Protein AF-A0A9C9XBB9-F1 (afdb_monomer_lite)

Structure (mmCIF, N/CA/C/O backbone):
data_AF-A0A9C9XBB9-F1
#
_entry.id   AF-A0A9C9XBB9-F1
#
loop_
_atom_site.group_PDB
_atom_site.id
_atom_site.type_symbol
_atom_site.label_atom_id
_atom_site.label_alt_id
_atom_site.label_comp_id
_atom_site.label_asym_id
_atom_site.label_entity_id
_atom_site.label_seq_id
_atom_site.pdbx_PDB_ins_code
_atom_site.Cartn_x
_atom_site.Cartn_y
_atom_site.Cartn_z
_atom_site.occupancy
_atom_site.B_iso_or_equiv
_atom_site.auth_seq_id
_atom_site.auth_comp_id
_atom_site.auth_asym_id
_atom_site.auth_atom_id
_atom_site.pdbx_PDB_model_num
ATOM 1 N N . MET A 1 1 ? -7.066 -5.776 14.784 1.00 94.12 1 MET A N 1
ATOM 2 C CA . MET A 1 1 ? -6.363 -4.875 13.849 1.00 94.12 1 MET A CA 1
ATOM 3 C C . MET A 1 1 ? -5.362 -5.717 13.072 1.00 94.12 1 MET A C 1
ATOM 5 O O . MET A 1 1 ? -4.701 -6.536 13.699 1.00 94.12 1 MET A O 1
ATOM 9 N N . ARG A 1 2 ? -5.331 -5.618 11.739 1.00 97.94 2 ARG A N 1
ATOM 10 C CA . ARG A 1 2 ? -4.443 -6.398 10.857 1.00 97.94 2 ARG A CA 1
ATOM 11 C C . ARG A 1 2 ? -3.637 -5.459 9.971 1.00 97.94 2 ARG A C 1
ATOM 13 O O . ARG A 1 2 ? -4.153 -4.420 9.570 1.00 97.94 2 ARG A O 1
ATOM 20 N N . PHE A 1 3 ? -2.414 -5.864 9.655 1.00 97.44 3 PHE A N 1
ATOM 21 C CA . PHE A 1 3 ? -1.482 -5.099 8.837 1.00 97.44 3 PHE A CA 1
ATOM 22 C C . PHE A 1 3 ? -0.939 -5.978 7.716 1.00 97.44 3 PHE A C 1
ATOM 24 O O . PHE A 1 3 ? -0.646 -7.150 7.950 1.00 97.44 3 PHE A O 1
ATOM 31 N N . ALA A 1 4 ? -0.780 -5.409 6.525 1.00 97.00 4 ALA A N 1
ATOM 32 C CA . ALA A 1 4 ? -0.074 -6.049 5.422 1.00 97.00 4 ALA A CA 1
ATOM 33 C C . ALA A 1 4 ? 0.738 -5.002 4.657 1.00 97.00 4 ALA A C 1
ATOM 35 O O . ALA A 1 4 ? 0.199 -3.979 4.247 1.00 97.00 4 ALA A O 1
ATOM 36 N N . SER A 1 5 ? 2.031 -5.243 4.455 1.00 96.06 5 SER A N 1
ATOM 37 C CA . SER A 1 5 ? 2.842 -4.401 3.574 1.00 96.06 5 SER A CA 1
ATOM 38 C C . SER A 1 5 ? 2.768 -4.952 2.153 1.00 96.06 5 SER A C 1
ATOM 40 O O . SER A 1 5 ? 3.135 -6.101 1.915 1.00 96.06 5 SER A O 1
ATOM 42 N N . LEU A 1 6 ? 2.313 -4.132 1.204 1.00 96.19 6 LEU A N 1
ATOM 43 C CA . LEU A 1 6 ? 2.387 -4.442 -0.229 1.00 96.19 6 LEU A CA 1
ATOM 44 C C . LEU A 1 6 ? 3.799 -4.190 -0.787 1.00 96.19 6 LEU A C 1
ATOM 46 O O . LEU A 1 6 ? 4.147 -4.671 -1.869 1.00 96.19 6 LEU A O 1
ATOM 50 N N . GLY A 1 7 ? 4.625 -3.458 -0.039 1.00 95.50 7 GLY A N 1
ATOM 51 C CA . GLY A 1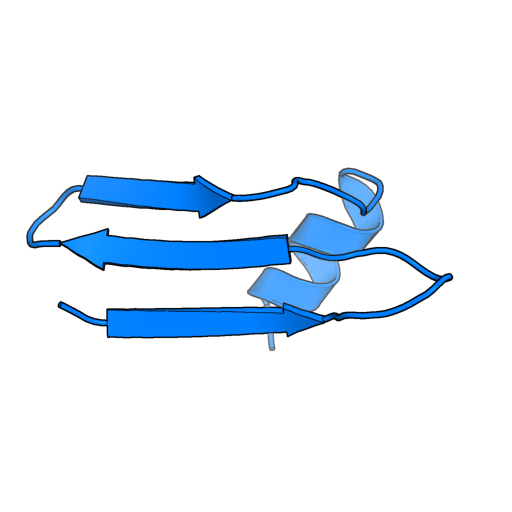 7 ? 6.042 -3.237 -0.290 1.00 95.50 7 GLY A CA 1
ATOM 52 C C . GLY A 1 7 ? 6.561 -1.995 0.433 1.00 95.50 7 GLY A C 1
ATOM 53 O O . GLY A 1 7 ? 5.785 -1.196 0.964 1.00 95.50 7 GLY A O 1
ATOM 54 N N . SER A 1 8 ? 7.883 -1.844 0.446 1.00 94.44 8 SER A N 1
ATOM 55 C CA . SER A 1 8 ? 8.591 -0.684 0.986 1.00 94.44 8 SER A CA 1
ATOM 56 C C . SER A 1 8 ? 9.883 -0.418 0.201 1.00 94.44 8 SER A C 1
ATOM 58 O O . SER A 1 8 ? 10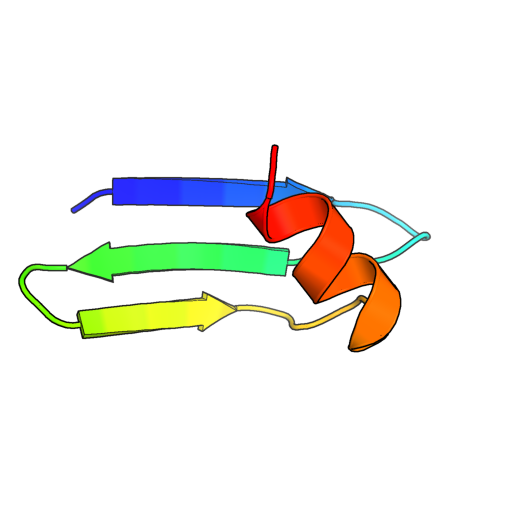.443 -1.321 -0.427 1.00 94.44 8 SER A O 1
ATOM 60 N N . GLY A 1 9 ? 10.366 0.828 0.244 1.00 92.38 9 GLY A N 1
ATOM 61 C CA . GLY A 1 9 ? 11.630 1.257 -0.363 1.00 92.38 9 GLY A CA 1
ATOM 62 C C . GLY A 1 9 ? 11.461 2.186 -1.568 1.00 92.38 9 GLY A C 1
ATOM 63 O O . GLY A 1 9 ? 10.373 2.672 -1.861 1.00 92.38 9 GLY A O 1
ATOM 64 N N . SER A 1 10 ? 12.559 2.428 -2.289 1.00 91.31 10 SER A N 1
ATOM 65 C CA . SER A 1 10 ? 12.627 3.402 -3.395 1.00 91.31 10 SER A CA 1
ATOM 66 C C . SER A 1 10 ? 11.736 3.077 -4.597 1.00 91.31 10 SER A C 1
ATOM 68 O O . SER A 1 10 ? 11.510 3.934 -5.443 1.00 91.31 10 SER A O 1
ATOM 70 N N . LYS A 1 11 ? 11.230 1.843 -4.679 1.00 88.50 11 LYS A N 1
ATOM 71 C CA . LYS A 1 11 ? 10.319 1.383 -5.737 1.00 88.50 11 LYS A CA 1
ATOM 72 C C . LYS A 1 11 ? 8.838 1.566 -5.380 1.00 88.50 11 LYS A C 1
ATOM 74 O O . LYS A 1 11 ? 7.994 1.125 -6.150 1.00 88.50 11 LYS A O 1
ATOM 79 N N . GLY A 1 12 ? 8.540 2.152 -4.219 1.00 94.56 12 GLY A N 1
ATOM 80 C CA . GLY A 1 12 ? 7.187 2.376 -3.718 1.00 94.56 12 GLY A CA 1
ATOM 81 C C . GLY A 1 12 ? 6.947 1.727 -2.356 1.00 94.56 12 GLY A C 1
ATOM 82 O O . GLY A 1 12 ? 7.508 0.676 -2.023 1.00 94.56 12 GLY A O 1
ATOM 83 N N . ASN A 1 13 ? 6.094 2.368 -1.565 1.00 97.19 13 ASN A N 1
ATOM 84 C CA . ASN A 1 13 ? 5.639 1.916 -0.259 1.00 97.19 13 ASN A CA 1
ATOM 85 C C . ASN A 1 13 ? 4.111 1.895 -0.208 1.00 97.19 13 ASN A C 1
ATOM 87 O O . ASN A 1 13 ? 3.455 2.854 -0.588 1.00 97.19 13 ASN A O 1
ATOM 91 N N . ALA A 1 14 ? 3.532 0.804 0.287 1.00 97.88 14 ALA A N 1
ATOM 92 C CA . ALA A 1 14 ? 2.113 0.783 0.618 1.00 97.88 14 ALA A CA 1
ATOM 93 C C . ALA A 1 14 ? 1.845 -0.210 1.746 1.00 97.88 14 ALA A C 1
ATOM 95 O O . ALA A 1 14 ? 2.277 -1.365 1.688 1.00 97.88 14 ALA A O 1
ATOM 96 N N . THR A 1 15 ? 1.117 0.241 2.765 1.00 97.81 15 THR A N 1
ATOM 97 C CA . THR A 1 15 ? 0.711 -0.591 3.904 1.00 97.81 15 THR A CA 1
ATOM 98 C C . THR A 1 15 ? -0.799 -0.574 4.042 1.00 97.81 15 THR A C 1
ATOM 100 O O . THR A 1 15 ? -1.407 0.484 4.152 1.00 97.81 15 THR A O 1
ATOM 103 N N . LEU A 1 16 ? -1.411 -1.749 4.064 1.00 97.88 16 LEU A N 1
ATOM 104 C CA . LEU A 1 16 ? -2.814 -1.926 4.394 1.00 97.88 16 LEU A CA 1
ATOM 105 C C . LEU A 1 16 ? -2.978 -2.037 5.902 1.00 97.88 16 LEU A C 1
ATOM 107 O O . LEU A 1 16 ? -2.286 -2.822 6.556 1.00 97.88 16 LEU A O 1
ATOM 111 N N . VAL A 1 17 ? -3.945 -1.297 6.430 1.00 98.12 17 VAL A N 1
ATOM 112 C CA . VAL A 1 17 ? -4.392 -1.392 7.816 1.00 98.12 17 VAL A CA 1
ATOM 113 C C . VAL A 1 17 ? -5.876 -1.715 7.818 1.00 98.12 17 VAL A C 1
ATOM 115 O O . VAL A 1 17 ? -6.689 -0.946 7.305 1.00 98.12 17 VAL A O 1
ATOM 118 N N . GLN A 1 18 ? -6.238 -2.844 8.424 1.00 98.44 18 GLN A N 1
ATOM 119 C CA . GLN A 1 18 ? -7.629 -3.237 8.603 1.00 98.44 18 GLN A CA 1
ATOM 120 C C . GLN A 1 18 ? -8.035 -3.219 10.080 1.00 98.44 18 GLN A C 1
ATOM 122 O O . GLN A 1 18 ? -7.439 -3.892 10.933 1.00 98.44 18 GLN A O 1
ATOM 127 N N . ALA A 1 19 ? -9.110 -2.492 10.370 1.00 98.38 19 ALA A N 1
ATOM 128 C CA . ALA A 1 19 ? -9.751 -2.415 11.675 1.00 98.38 19 ALA A CA 1
ATOM 129 C C . ALA A 1 19 ? -11.265 -2.621 11.512 1.00 98.38 19 ALA A C 1
ATOM 131 O O . ALA A 1 19 ? -11.967 -1.784 10.953 1.00 98.38 19 ALA A O 1
ATOM 132 N N . GLY A 1 20 ? -11.770 -3.766 11.984 1.00 97.50 20 GLY A N 1
ATOM 133 C CA . GLY A 1 20 ? -13.161 -4.158 11.756 1.00 97.50 20 GLY A CA 1
ATOM 134 C C . GLY A 1 20 ? -13.472 -4.281 10.260 1.00 97.50 20 GLY A C 1
ATOM 135 O O . GLY A 1 20 ? -12.756 -4.970 9.528 1.00 97.50 20 GLY A O 1
ATOM 136 N N . ALA A 1 21 ? -14.530 -3.597 9.821 1.00 98.00 21 ALA A N 1
ATOM 137 C CA . ALA A 1 21 ? -14.936 -3.517 8.417 1.00 98.00 21 ALA A CA 1
ATOM 138 C C . ALA A 1 21 ? -14.146 -2.471 7.607 1.00 98.00 21 ALA A C 1
ATOM 140 O O . ALA A 1 21 ? -14.237 -2.448 6.383 1.00 98.00 21 ALA A O 1
ATOM 141 N N . THR A 1 22 ? -13.358 -1.623 8.269 1.00 97.88 22 THR A N 1
ATOM 142 C CA . THR A 1 22 ? -12.600 -0.558 7.614 1.00 97.88 22 THR A CA 1
ATOM 143 C C . THR A 1 22 ? -11.233 -1.073 7.191 1.00 97.88 22 THR A C 1
ATOM 145 O O . THR A 1 22 ? -10.484 -1.606 8.013 1.00 97.88 22 THR A O 1
ATOM 148 N N . CYS A 1 23 ? -10.890 -0.880 5.920 1.00 97.69 23 CYS A N 1
ATOM 149 C CA . CYS A 1 23 ? -9.565 -1.143 5.375 1.00 97.69 23 CYS A CA 1
ATOM 150 C C . CYS A 1 23 ? -9.050 0.130 4.706 1.00 97.69 23 CYS A C 1
ATOM 152 O O . CYS A 1 23 ? -9.740 0.700 3.861 1.00 97.69 23 CYS A O 1
ATOM 154 N N . VAL A 1 24 ? -7.862 0.581 5.100 1.00 97.69 24 VAL A N 1
ATOM 155 C CA . VAL A 1 24 ? -7.207 1.758 4.522 1.00 97.69 24 VAL A CA 1
ATOM 156 C C . VAL A 1 24 ? -5.817 1.395 4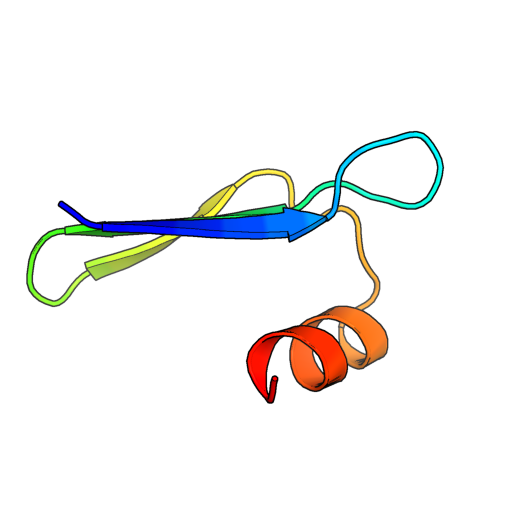.031 1.00 97.69 24 VAL A C 1
ATOM 158 O O . VAL A 1 24 ? -5.134 0.561 4.625 1.00 97.69 24 VAL A O 1
ATOM 161 N N . MET A 1 25 ? -5.397 2.042 2.949 1.00 97.69 25 MET A N 1
ATOM 162 C CA . MET A 1 25 ? -4.030 1.981 2.452 1.00 97.69 25 MET A CA 1
ATOM 163 C C . MET A 1 25 ? -3.292 3.250 2.860 1.00 97.69 25 MET A C 1
ATOM 165 O O . MET A 1 25 ? -3.808 4.353 2.694 1.00 97.69 25 MET A O 1
ATOM 169 N N . ILE A 1 26 ? -2.091 3.076 3.393 1.00 97.00 26 ILE A N 1
ATOM 170 C CA . ILE A 1 26 ? -1.173 4.144 3.776 1.00 97.00 26 ILE A CA 1
ATOM 171 C C . ILE A 1 26 ? -0.036 4.173 2.753 1.00 97.00 26 ILE A C 1
ATOM 173 O O . ILE A 1 26 ? 0.425 3.119 2.311 1.00 97.00 26 ILE A O 1
ATOM 177 N N . ASP A 1 27 ? 0.398 5.381 2.404 1.00 95.25 27 ASP A N 1
ATOM 178 C CA . ASP A 1 27 ? 1.529 5.719 1.534 1.00 95.25 27 ASP A CA 1
ATOM 179 C C . ASP A 1 27 ? 1.447 5.382 0.038 1.00 95.25 27 ASP A C 1
ATOM 181 O O . ASP A 1 27 ? 2.323 5.846 -0.674 1.00 95.25 27 ASP A O 1
ATOM 185 N N . CYS A 1 28 ? 0.418 4.679 -0.459 1.00 94.38 28 CYS A N 1
ATOM 186 C CA . CYS A 1 28 ? 0.009 4.547 -1.881 1.00 94.38 28 CYS A CA 1
ATOM 187 C C . CYS A 1 28 ? 1.105 4.695 -2.972 1.00 94.38 28 CYS A C 1
ATOM 189 O O . CYS A 1 28 ? 0.860 5.269 -4.032 1.00 94.38 28 CYS A O 1
ATOM 191 N N . GLY A 1 29 ? 2.311 4.181 -2.745 1.00 96.81 29 GLY A N 1
ATOM 192 C CA . GLY A 1 29 ? 3.504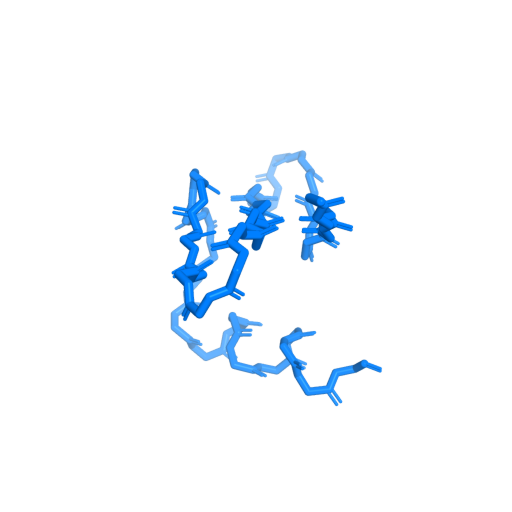 4.519 -3.524 1.00 96.81 29 GLY A CA 1
ATOM 193 C C . GLY A 1 29 ? 3.670 3.705 -4.803 1.00 96.81 29 GLY A C 1
ATOM 194 O O . GLY A 1 29 ? 4.741 3.723 -5.403 1.00 96.81 29 GLY A O 1
ATOM 195 N N . PHE A 1 30 ? 2.639 2.961 -5.201 1.00 97.00 30 PHE A N 1
ATOM 196 C CA . PHE A 1 30 ? 2.609 2.140 -6.405 1.00 97.00 30 PHE A CA 1
ATOM 197 C C . PHE A 1 30 ? 1.587 2.690 -7.395 1.00 97.00 30 PHE A C 1
ATOM 199 O O . PHE A 1 30 ? 0.585 3.295 -7.012 1.00 97.00 30 PHE A O 1
ATOM 206 N N . SER A 1 31 ? 1.795 2.409 -8.682 1.00 96.56 31 SER A N 1
ATOM 207 C CA . SER A 1 31 ? 0.735 2.614 -9.671 1.00 96.56 31 SER A CA 1
ATOM 208 C C . SER A 1 31 ? -0.496 1.757 -9.335 1.00 96.56 31 SER A C 1
ATOM 210 O O . SER A 1 31 ? -0.390 0.732 -8.654 1.00 96.56 31 SER A O 1
ATOM 212 N N . LEU A 1 32 ? -1.673 2.135 -9.846 1.00 96.31 32 LEU A N 1
ATOM 213 C CA . LEU A 1 32 ? -2.900 1.353 -9.644 1.00 9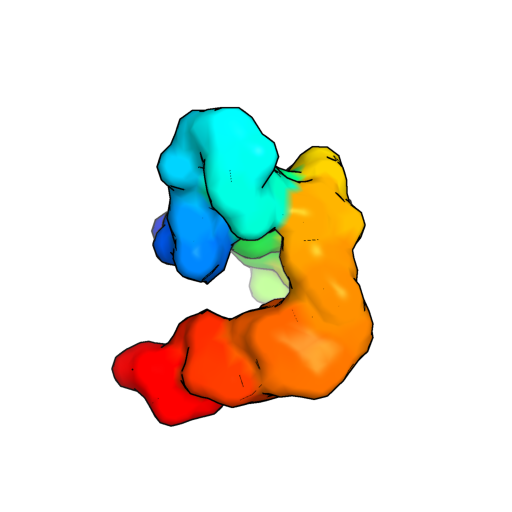6.31 32 LEU A CA 1
ATOM 214 C C . LEU A 1 32 ? -2.712 -0.109 -10.084 1.00 96.31 32 LEU A C 1
ATOM 216 O O . LEU A 1 32 ? -2.989 -1.026 -9.317 1.00 96.31 32 LEU A O 1
ATOM 220 N N . LYS A 1 33 ? -2.125 -0.317 -11.269 1.00 97.19 33 LYS A N 1
ATOM 221 C CA . LYS A 1 33 ? -1.842 -1.646 -11.827 1.00 97.19 33 LYS A CA 1
ATOM 222 C C . LYS A 1 33 ? -0.957 -2.497 -10.908 1.00 97.19 33 LYS A C 1
ATOM 224 O O . LYS A 1 33 ? -1.218 -3.681 -10.715 1.00 97.19 33 LYS A O 1
ATOM 229 N N . GLU A 1 34 ? 0.111 -1.923 -10.355 1.00 96.69 34 GLU A N 1
ATOM 230 C CA . GLU A 1 34 ? 0.988 -2.647 -9.424 1.00 96.69 34 GLU A CA 1
ATOM 231 C C . GLU A 1 34 ? 0.307 -2.915 -8.085 1.00 96.69 34 GLU A C 1
ATOM 233 O O . GLU A 1 34 ? 0.524 -3.970 -7.490 1.00 96.69 34 GLU A O 1
ATOM 238 N N . THR A 1 35 ? -0.518 -1.979 -7.620 1.00 96.69 35 THR A N 1
ATOM 239 C CA . THR A 1 35 ? -1.294 -2.123 -6.388 1.00 96.69 35 THR A CA 1
ATOM 240 C C . THR A 1 35 ? -2.263 -3.296 -6.496 1.00 96.69 35 THR A C 1
ATOM 242 O O . THR A 1 35 ? -2.250 -4.172 -5.634 1.00 96.69 35 THR A O 1
ATOM 245 N N . GLU A 1 36 ? -3.037 -3.373 -7.580 1.00 97.06 36 GLU A N 1
ATOM 246 C CA . GLU A 1 36 ? -3.958 -4.484 -7.855 1.00 97.06 36 GLU A CA 1
ATOM 247 C C . GLU A 1 36 ? -3.225 -5.829 -7.933 1.00 97.06 36 GLU A C 1
ATOM 249 O O . GLU A 1 36 ? -3.622 -6.795 -7.282 1.00 97.06 36 GLU A O 1
ATOM 254 N N . ALA A 1 37 ? -2.104 -5.885 -8.659 1.00 96.88 37 ALA A N 1
ATOM 255 C CA . ALA A 1 37 ? -1.308 -7.106 -8.774 1.00 96.88 37 ALA A CA 1
ATOM 256 C C . ALA A 1 37 ? -0.737 -7.575 -7.423 1.00 96.88 37 ALA A C 1
ATOM 258 O O . ALA A 1 37 ? -0.625 -8.776 -7.181 1.00 96.88 37 ALA A O 1
ATOM 259 N N . ARG A 1 38 ? -0.362 -6.644 -6.537 1.00 96.06 38 ARG A N 1
ATOM 260 C CA . ARG A 1 38 ? 0.162 -6.956 -5.196 1.00 96.06 38 ARG A CA 1
ATOM 261 C C . ARG A 1 38 ? -0.937 -7.355 -4.217 1.00 96.06 38 ARG A C 1
ATOM 263 O O . ARG A 1 38 ? -0.684 -8.216 -3.385 1.00 96.06 38 ARG A O 1
ATOM 270 N N . LEU A 1 39 ? -2.126 -6.760 -4.327 1.00 96.44 39 LEU A N 1
ATOM 271 C CA . LEU A 1 39 ? -3.306 -7.119 -3.532 1.00 96.44 39 LEU A CA 1
ATOM 272 C C . LEU A 1 39 ? -3.791 -8.550 -3.797 1.00 96.44 39 LEU A C 1
ATOM 274 O O . LEU A 1 39 ? -4.406 -9.151 -2.924 1.00 96.44 39 LEU A O 1
ATOM 278 N N . ALA A 1 40 ? -3.529 -9.081 -4.992 1.00 95.19 40 ALA A N 1
ATOM 279 C CA . ALA A 1 40 ? -3.949 -10.418 -5.402 1.00 95.19 40 ALA A CA 1
ATOM 280 C C . ALA A 1 40 ? -3.017 -11.563 -4.938 1.00 95.19 40 ALA A C 1
ATOM 282 O O . ALA A 1 40 ? -3.280 -12.714 -5.286 1.00 95.19 40 ALA A O 1
ATOM 283 N N . ARG A 1 41 ? -1.923 -11.272 -4.218 1.00 87.44 41 ARG A N 1
ATOM 284 C CA . ARG A 1 41 ? -0.953 -12.268 -3.715 1.00 87.44 41 ARG A CA 1
ATOM 285 C C . ARG A 1 41 ? -1.280 -12.703 -2.294 1.00 87.44 41 ARG A C 1
ATOM 287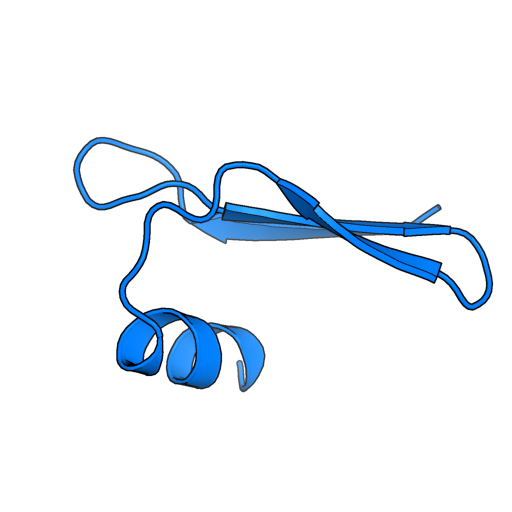 O O . ARG A 1 41 ? -1.118 -13.913 -2.032 1.00 87.44 41 ARG A O 1
#

pLDDT: mean 96.11, std 2.4, range [87.44, 98.44]

Foldseek 3Di:
DDKDWLDDDPQFTWMWDDDPPDIDIPRGGDDPVSVVVSVVD

Radius of gyration: 10.09 Å; chains: 1; bounding box: 28×18×26 Å

Secondary structure (DSSP, 8-state):
-EEEEEE-STT--EEEEEETTEEEEES--S-HHHHHHHHT-

Sequence (41 aa):
MRFASLGSGSKGNATLVQAGATCVMIDCGFSLKETEARLAR